Protein AF-A0A815W149-F1 (afdb_monomer_lite)

Structure (mmCIF, N/CA/C/O backbone):
data_AF-A0A815W149-F1
#
_entry.id   AF-A0A815W149-F1
#
loop_
_atom_site.group_PDB
_atom_site.id
_atom_site.type_symbol
_atom_site.label_atom_id
_atom_site.label_alt_id
_atom_site.label_comp_id
_atom_site.label_asym_id
_atom_site.label_entity_id
_atom_site.label_seq_id
_atom_site.pdbx_PDB_ins_code
_atom_site.Cartn_x
_atom_site.Cartn_y
_atom_site.Cartn_z
_atom_site.occupancy
_atom_site.B_iso_or_equiv
_atom_site.auth_seq_id
_atom_site.auth_comp_id
_atom_site.auth_asym_id
_atom_site.auth_atom_id
_atom_site.pdbx_PDB_model_num
ATOM 1 N N . MET A 1 1 ? 10.847 2.445 6.002 1.00 50.09 1 MET A N 1
ATOM 2 C CA . MET A 1 1 ? 10.073 1.270 5.561 1.00 50.09 1 MET A CA 1
ATOM 3 C C . MET A 1 1 ? 10.992 0.290 4.845 1.00 50.09 1 MET A C 1
ATOM 5 O O . MET A 1 1 ? 11.764 0.721 3.998 1.00 50.09 1 MET A O 1
ATOM 9 N N . TRP A 1 2 ? 10.964 -0.994 5.193 1.00 40.06 2 TRP A N 1
ATOM 10 C CA . TRP A 1 2 ? 11.708 -2.030 4.468 1.00 40.06 2 TRP A CA 1
ATOM 11 C C . TRP A 1 2 ? 10.770 -2.709 3.479 1.00 40.06 2 TRP A C 1
ATOM 13 O O . TRP A 1 2 ? 9.702 -3.168 3.865 1.00 40.06 2 TRP A O 1
ATOM 23 N N . VAL A 1 3 ? 11.160 -2.758 2.210 1.00 50.06 3 VAL A N 1
ATOM 24 C CA . VAL A 1 3 ? 10.409 -3.451 1.167 1.00 50.06 3 VAL A CA 1
ATOM 25 C C . VAL A 1 3 ? 11.164 -4.736 0.857 1.00 50.06 3 VAL A C 1
ATOM 27 O O . VAL A 1 3 ? 12.259 -4.706 0.296 1.00 50.06 3 VAL A O 1
ATOM 30 N N . GLN A 1 4 ? 10.623 -5.873 1.294 1.00 43.72 4 GLN A N 1
ATOM 31 C CA . GLN A 1 4 ? 11.272 -7.162 1.076 1.00 43.72 4 GLN A CA 1
ATOM 32 C C . GLN A 1 4 ? 10.961 -7.682 -0.335 1.00 43.72 4 GLN A C 1
ATOM 34 O O . GLN A 1 4 ? 9.791 -7.850 -0.678 1.00 43.72 4 GLN A O 1
ATOM 39 N N . PRO A 1 5 ? 11.979 -7.990 -1.157 1.00 41.25 5 PRO A N 1
ATOM 40 C CA . PRO A 1 5 ? 11.776 -8.834 -2.321 1.00 41.25 5 PRO A CA 1
ATOM 41 C C . PRO A 1 5 ? 11.514 -10.264 -1.833 1.00 41.25 5 PRO A C 1
ATOM 43 O O . PRO A 1 5 ? 12.283 -10.781 -1.026 1.00 41.25 5 PRO A O 1
ATOM 46 N N . ASN A 1 6 ? 10.414 -10.861 -2.301 1.00 44.16 6 ASN A N 1
ATOM 47 C CA . ASN A 1 6 ? 9.916 -12.213 -2.008 1.00 44.16 6 ASN A CA 1
ATOM 48 C C . ASN A 1 6 ? 11.016 -13.245 -1.673 1.00 44.16 6 ASN A C 1
ATOM 50 O O . ASN A 1 6 ? 11.493 -13.920 -2.581 1.00 44.16 6 ASN A O 1
ATOM 54 N N . ASN A 1 7 ? 11.414 -13.387 -0.399 1.00 39.62 7 ASN A N 1
ATOM 55 C CA . ASN A 1 7 ? 12.185 -14.557 0.060 1.00 39.62 7 ASN A CA 1
ATOM 56 C C . ASN A 1 7 ? 12.221 -14.809 1.582 1.00 39.62 7 ASN A C 1
ATOM 58 O O . ASN A 1 7 ? 13.067 -15.546 2.079 1.00 39.62 7 ASN A O 1
ATOM 62 N N . THR A 1 8 ? 11.252 -14.289 2.329 1.00 46.31 8 THR A N 1
ATOM 63 C CA . THR A 1 8 ? 10.873 -14.815 3.652 1.00 46.31 8 THR A CA 1
ATOM 64 C C . THR A 1 8 ? 9.355 -14.923 3.688 1.00 46.31 8 THR A C 1
ATOM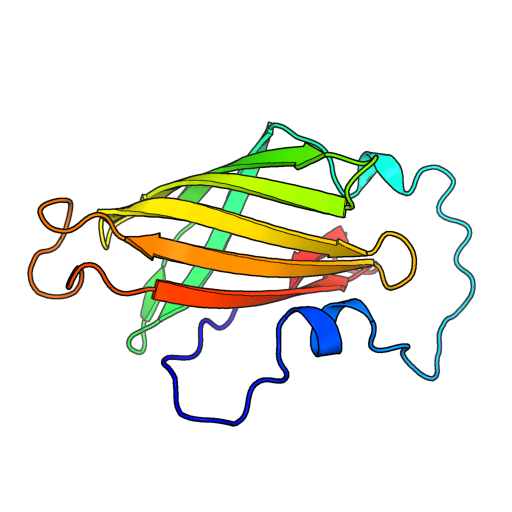 66 O O . THR A 1 8 ? 8.696 -14.116 3.036 1.00 46.31 8 THR A O 1
ATOM 69 N N . SER A 1 9 ? 8.808 -15.923 4.392 1.00 53.00 9 SER A N 1
ATOM 70 C CA . SER A 1 9 ? 7.365 -16.196 4.520 1.00 53.00 9 SER A CA 1
ATOM 71 C C . SER A 1 9 ? 6.641 -15.037 5.216 1.00 53.00 9 SER A C 1
ATOM 73 O O . SER A 1 9 ? 6.255 -15.141 6.378 1.00 53.00 9 SER A O 1
ATOM 75 N N . GLN A 1 10 ? 6.494 -13.909 4.520 1.00 58.75 10 GLN A N 1
ATOM 76 C CA . GLN A 1 10 ? 5.623 -12.823 4.931 1.00 58.75 10 GLN A CA 1
ATOM 77 C C . GLN A 1 10 ? 4.219 -13.418 5.089 1.00 58.75 10 GLN A C 1
ATOM 79 O O . GLN A 1 10 ? 3.767 -14.148 4.196 1.00 58.75 10 GLN A O 1
ATOM 84 N N . PRO A 1 11 ? 3.538 -13.170 6.219 1.00 66.94 11 PRO A N 1
ATOM 85 C CA . PRO A 1 11 ? 2.159 -13.597 6.372 1.00 66.94 11 PRO A CA 1
ATOM 86 C C . PRO A 1 11 ? 1.330 -13.010 5.228 1.00 66.94 11 PRO A C 1
ATOM 88 O O . PRO A 1 11 ? 1.638 -11.939 4.703 1.00 66.94 11 PRO A O 1
ATOM 91 N N . SER A 1 12 ? 0.269 -13.706 4.817 1.00 84.69 12 SER A N 1
ATOM 92 C CA . SER A 1 12 ? -0.640 -13.147 3.814 1.00 84.69 12 SER A CA 1
ATOM 93 C C . SER A 1 12 ? -1.166 -11.783 4.281 1.00 84.69 12 SER A C 1
ATOM 95 O O . SER A 1 12 ? -1.304 -11.560 5.485 1.00 84.69 12 SER A O 1
ATOM 97 N N . ASN A 1 13 ? -1.517 -10.888 3.353 1.00 85.69 13 ASN A N 1
ATOM 98 C CA . ASN A 1 13 ? -2.070 -9.575 3.712 1.00 85.69 13 ASN A CA 1
ATOM 99 C C . ASN A 1 13 ? -3.256 -9.694 4.681 1.00 85.69 13 ASN A C 1
ATOM 101 O O . ASN A 1 13 ? -3.354 -8.915 5.623 1.00 85.69 13 ASN A O 1
ATOM 105 N N . ILE A 1 14 ? -4.118 -10.701 4.486 1.00 86.31 14 ILE A N 1
ATOM 106 C CA . ILE A 1 14 ? -5.272 -10.974 5.356 1.00 86.31 14 ILE A CA 1
ATOM 107 C C . ILE A 1 14 ? -4.813 -11.376 6.757 1.00 86.31 14 ILE A C 1
ATOM 109 O O . ILE A 1 14 ? -5.367 -10.902 7.745 1.00 86.31 14 ILE A O 1
ATOM 113 N N . THR A 1 15 ? -3.804 -12.239 6.857 1.00 88.12 15 THR A N 1
ATOM 114 C CA . THR A 1 15 ? -3.245 -12.654 8.146 1.00 88.12 15 THR A CA 1
ATOM 115 C C . THR A 1 15 ? -2.618 -11.464 8.870 1.00 88.12 15 THR A C 1
ATOM 117 O O . THR A 1 15 ? -2.922 -11.244 10.036 1.00 88.12 15 THR A O 1
ATOM 120 N N . PHE A 1 16 ? -1.817 -10.653 8.173 1.00 89.62 16 PHE A N 1
ATOM 121 C CA . PHE A 1 16 ? -1.126 -9.503 8.755 1.00 89.62 16 PHE A CA 1
ATOM 122 C C . PHE A 1 16 ? -2.088 -8.462 9.338 1.00 89.62 16 PHE A C 1
ATOM 124 O O . PHE A 1 16 ? -1.898 -8.017 10.468 1.00 89.62 16 PHE A O 1
ATOM 131 N N . VAL A 1 17 ? -3.135 -8.070 8.598 1.00 90.12 17 VAL A N 1
ATOM 132 C CA . VAL A 1 17 ? -4.067 -7.029 9.074 1.00 90.12 17 VAL A CA 1
ATOM 133 C C . VAL A 1 17 ? -4.980 -7.504 10.203 1.00 90.12 17 VAL A C 1
ATOM 135 O O . VAL A 1 17 ? -5.544 -6.671 10.907 1.00 90.12 17 VAL A O 1
ATOM 138 N N . ASN A 1 18 ? -5.131 -8.814 10.398 1.00 88.38 18 ASN A N 1
ATOM 139 C CA . ASN A 1 18 ? -5.944 -9.384 11.475 1.00 88.38 18 ASN A CA 1
ATOM 140 C C . ASN A 1 18 ? -5.114 -9.852 12.677 1.00 88.38 18 ASN A C 1
ATOM 142 O O . ASN A 1 18 ? -5.681 -10.336 13.654 1.00 88.38 18 ASN A O 1
ATOM 146 N N . GLU A 1 19 ? -3.790 -9.710 12.625 1.00 86.69 19 GLU A N 1
ATOM 147 C CA . GLU A 1 19 ? -2.913 -10.056 13.737 1.00 86.69 19 GLU A CA 1
ATOM 148 C C . GLU A 1 19 ? -3.137 -9.083 14.904 1.00 86.69 19 GLU A C 1
ATOM 150 O O . GLU A 1 19 ? -2.951 -7.869 14.781 1.00 86.69 19 GLU A O 1
ATOM 155 N N . ILE A 1 20 ? -3.576 -9.633 16.035 1.00 79.19 20 ILE A N 1
ATOM 156 C CA . ILE A 1 20 ? -3.803 -8.893 17.274 1.00 79.19 20 ILE A CA 1
ATOM 157 C C . ILE A 1 20 ? -2.512 -8.947 18.085 1.00 79.19 20 ILE A C 1
ATOM 159 O O . ILE A 1 20 ? -2.085 -10.023 18.498 1.00 79.19 20 ILE A O 1
ATOM 163 N N . ASP A 1 21 ? -1.913 -7.789 18.350 1.00 68.19 21 ASP A N 1
ATOM 164 C CA . ASP A 1 21 ? -0.783 -7.712 19.269 1.00 68.19 21 ASP A CA 1
ATOM 165 C C . ASP A 1 21 ? -1.266 -7.982 20.703 1.00 68.19 21 ASP A C 1
ATOM 167 O O . ASP A 1 21 ? -2.203 -7.343 21.186 1.00 68.19 21 ASP A O 1
ATOM 171 N N . SER A 1 22 ? -0.595 -8.887 21.425 1.00 58.00 22 SER A N 1
ATOM 172 C CA . SER A 1 22 ? -0.915 -9.268 22.817 1.00 58.00 22 SER A CA 1
ATOM 173 C C . SER A 1 22 ? -0.831 -8.112 23.832 1.00 58.00 22 SER A C 1
ATOM 175 O O . SER A 1 22 ? -1.113 -8.298 25.013 1.00 58.00 22 SER A O 1
ATOM 177 N N . ILE A 1 23 ? -0.436 -6.917 23.384 1.00 52.38 23 ILE A N 1
ATOM 178 C CA . ILE A 1 23 ? -0.308 -5.684 24.164 1.00 52.38 23 ILE A CA 1
ATOM 179 C C . ILE A 1 23 ? -1.140 -4.592 23.475 1.00 52.38 23 ILE A C 1
ATOM 181 O O . ILE A 1 23 ? -0.645 -3.523 23.121 1.00 52.38 23 ILE A O 1
ATOM 185 N N . SER A 1 24 ? -2.428 -4.839 23.229 1.00 49.41 24 SER A N 1
ATOM 186 C CA . SER A 1 24 ? -3.330 -3.764 22.815 1.00 49.41 24 SER A CA 1
ATOM 187 C C . SER A 1 24 ? -3.656 -2.900 24.037 1.00 49.41 24 SER A C 1
ATOM 189 O O . SER A 1 24 ? -4.706 -3.048 24.668 1.00 49.41 24 SER A O 1
ATOM 191 N N . ASN A 1 25 ? -2.754 -1.988 24.402 1.00 46.62 25 ASN A N 1
ATOM 192 C CA . ASN A 1 25 ? -3.141 -0.869 25.250 1.00 46.62 25 ASN A CA 1
ATOM 193 C C . ASN A 1 25 ? -4.249 -0.126 24.501 1.00 46.62 25 ASN A C 1
ATOM 195 O O . ASN A 1 25 ? -3.996 0.471 23.451 1.00 46.62 25 ASN A O 1
ATOM 199 N N . LYS A 1 26 ? -5.479 -0.223 25.026 1.00 48.16 26 LYS A N 1
ATOM 200 C CA . LYS A 1 26 ? -6.674 0.526 24.613 1.00 48.16 26 LYS A CA 1
ATOM 201 C C . LYS A 1 26 ? -6.373 2.024 24.707 1.00 48.16 26 LYS A C 1
ATOM 203 O O . LYS A 1 26 ? -6.737 2.705 25.656 1.00 48.16 26 LYS A O 1
ATOM 208 N N . THR A 1 27 ? -5.657 2.542 23.725 1.00 49.38 27 THR A N 1
ATOM 209 C CA . THR A 1 27 ? -5.578 3.970 23.472 1.00 49.38 27 THR A CA 1
ATOM 210 C C . THR A 1 27 ? -6.853 4.303 22.722 1.00 49.38 27 THR A C 1
ATOM 212 O O . THR A 1 27 ? -6.984 3.953 21.547 1.00 49.38 27 THR A O 1
ATOM 215 N N . ASN A 1 28 ? -7.815 4.899 23.430 1.00 53.34 28 ASN A N 1
ATOM 216 C CA . ASN A 1 28 ? -8.955 5.580 22.825 1.00 53.34 28 ASN A CA 1
ATOM 217 C C . ASN A 1 28 ? -8.385 6.689 21.937 1.00 53.34 28 ASN A C 1
ATOM 219 O O . ASN A 1 28 ? -8.017 7.757 22.412 1.00 53.34 28 ASN A O 1
ATOM 223 N N . VAL A 1 29 ? -8.190 6.375 20.660 1.00 55.62 29 VAL A N 1
ATOM 224 C CA . VAL A 1 29 ? -7.946 7.383 19.637 1.00 55.62 29 VAL A CA 1
ATOM 225 C C . VAL A 1 29 ? -9.329 7.716 19.115 1.00 55.62 29 VAL A C 1
ATOM 227 O O . VAL A 1 29 ? -9.935 6.897 18.426 1.00 55.62 29 VAL A O 1
ATOM 230 N N . ASP A 1 30 ? -9.828 8.892 19.485 1.00 55.12 30 ASP A N 1
ATOM 231 C CA . ASP A 1 30 ? -11.210 9.334 19.257 1.00 55.12 30 ASP A CA 1
ATOM 232 C C . ASP A 1 30 ? -11.578 9.542 17.773 1.00 55.12 30 ASP A C 1
ATOM 234 O O . ASP A 1 30 ? -12.663 10.026 17.464 1.00 55.12 30 ASP A O 1
ATOM 238 N N . ASN A 1 31 ? -10.722 9.145 16.825 1.00 67.12 31 ASN A N 1
ATOM 239 C CA . ASN A 1 31 ? -11.079 9.107 15.410 1.00 67.12 31 ASN A CA 1
ATOM 240 C C . ASN A 1 31 ? -10.183 8.137 14.616 1.00 67.12 31 ASN A C 1
ATOM 242 O O . ASN A 1 31 ? -9.209 8.549 13.995 1.00 67.12 31 ASN A O 1
ATOM 246 N N . LEU A 1 32 ? -10.488 6.835 14.633 1.00 71.19 32 LEU A N 1
ATOM 247 C CA . LEU A 1 32 ? -9.759 5.840 13.825 1.00 71.19 32 LEU A CA 1
ATOM 248 C C . LEU A 1 32 ? -9.885 6.087 12.311 1.00 71.19 32 LEU A C 1
ATOM 250 O O . LEU A 1 32 ? -9.029 5.631 11.554 1.00 71.19 32 LEU A O 1
ATOM 254 N N . ASP A 1 33 ? -10.905 6.824 11.866 1.00 72.12 33 ASP A N 1
ATOM 255 C CA . ASP A 1 33 ? -11.069 7.171 10.454 1.00 72.12 33 ASP A CA 1
ATOM 256 C C . ASP A 1 33 ? -10.052 8.222 9.990 1.00 72.12 33 ASP A C 1
ATOM 258 O O . ASP A 1 33 ? -9.671 8.220 8.821 1.00 72.12 33 ASP A O 1
ATOM 262 N N . SER A 1 34 ? -9.534 9.068 10.892 1.00 81.81 34 SER A N 1
ATOM 263 C CA . SER A 1 34 ? -8.508 10.060 10.534 1.00 81.81 34 SER A CA 1
ATOM 264 C C . SER A 1 34 ? -7.165 9.418 10.173 1.00 81.81 34 SER A C 1
ATOM 266 O O . SER A 1 34 ? -6.431 9.943 9.331 1.00 81.81 34 SER A O 1
ATOM 268 N N . LEU A 1 35 ? -6.875 8.250 10.758 1.00 89.56 35 LEU A N 1
ATOM 269 C CA . LEU A 1 35 ? -5.655 7.483 10.518 1.00 89.56 35 LEU A CA 1
ATOM 270 C C . LEU A 1 35 ? -5.574 6.957 9.076 1.00 89.56 35 LEU A C 1
ATOM 272 O O . LEU A 1 35 ? -4.494 6.888 8.493 1.00 89.56 35 LEU A O 1
ATOM 276 N N . PHE A 1 36 ? -6.719 6.595 8.502 1.00 92.94 36 PHE A N 1
ATOM 277 C CA . PHE A 1 36 ? -6.831 6.034 7.158 1.00 92.94 36 PHE A CA 1
ATOM 278 C C . PHE A 1 36 ? -7.524 7.029 6.231 1.00 92.94 36 PHE A C 1
ATOM 280 O O . PHE A 1 36 ? -8.577 6.755 5.659 1.00 92.94 36 PHE A O 1
ATOM 287 N N . SER A 1 37 ? -6.932 8.216 6.116 1.00 93.19 37 SER A N 1
ATOM 288 C CA . SER A 1 37 ? -7.461 9.303 5.301 1.00 93.19 37 SER A CA 1
ATOM 289 C C . SER A 1 37 ? -6.982 9.219 3.852 1.00 93.19 37 SER A C 1
ATOM 291 O O . SER A 1 37 ? -5.813 8.964 3.546 1.00 93.19 37 SER A O 1
ATOM 293 N N . SER A 1 38 ? -7.923 9.431 2.932 1.00 96.38 38 SER A N 1
ATOM 294 C CA . SER A 1 38 ? -7.614 9.501 1.504 1.00 96.38 38 SER A CA 1
ATOM 295 C C . SER A 1 38 ? -6.865 10.791 1.183 1.00 96.38 38 SER A C 1
ATOM 297 O O . SER A 1 38 ? -7.178 11.843 1.739 1.00 96.38 38 SER A O 1
ATOM 299 N N . GLY A 1 39 ? -5.915 10.731 0.255 1.00 96.56 39 GLY A N 1
ATOM 300 C CA . GLY A 1 39 ? -5.141 11.892 -0.168 1.00 96.56 39 GLY A CA 1
ATOM 301 C C . GLY A 1 39 ? -3.727 11.533 -0.598 1.00 96.56 39 GLY A C 1
ATOM 302 O O . GLY A 1 39 ? -3.445 10.390 -0.964 1.00 96.56 39 GLY A O 1
ATOM 303 N N . GLN A 1 40 ? -2.843 12.527 -0.552 1.00 96.62 40 GLN A N 1
ATOM 304 C CA . GLN A 1 40 ? -1.425 12.335 -0.824 1.00 96.62 40 GLN A CA 1
ATOM 305 C C . GLN A 1 40 ? -0.699 11.819 0.416 1.00 96.62 40 GLN A C 1
ATOM 307 O O . GLN A 1 40 ? -0.827 12.363 1.510 1.00 96.62 40 GLN A O 1
ATOM 312 N N . TRP A 1 41 ? 0.104 10.789 0.204 1.00 94.38 41 TRP A N 1
ATOM 313 C CA . TRP A 1 41 ? 0.959 10.156 1.190 1.00 94.38 41 TRP A CA 1
ATOM 314 C C . TRP A 1 41 ? 2.408 10.254 0.735 1.00 94.38 41 TRP A C 1
ATOM 316 O O . TRP A 1 41 ? 2.705 10.250 -0.460 1.00 94.38 41 TRP A O 1
ATOM 326 N N . MET A 1 42 ? 3.320 10.327 1.699 1.00 94.19 42 MET A N 1
ATOM 327 C CA . MET A 1 42 ? 4.755 10.353 1.448 1.00 94.19 42 MET A CA 1
ATOM 328 C C . MET A 1 42 ? 5.383 9.072 1.987 1.00 94.19 42 MET A C 1
ATOM 330 O O . MET A 1 42 ? 5.166 8.712 3.142 1.00 94.19 42 MET A O 1
ATOM 334 N N . SER A 1 43 ? 6.170 8.379 1.165 1.00 90.19 43 SER A N 1
ATOM 335 C CA . SER A 1 43 ? 6.867 7.156 1.578 1.00 90.19 43 SER A CA 1
ATOM 336 C C . SER A 1 43 ? 8.369 7.264 1.393 1.00 90.19 43 SER A C 1
ATOM 338 O O . SER A 1 43 ? 8.868 7.923 0.480 1.00 90.19 43 SER A O 1
ATOM 340 N N . ARG A 1 44 ? 9.091 6.553 2.262 1.00 89.75 44 ARG A N 1
ATOM 341 C CA . ARG A 1 44 ? 10.514 6.262 2.118 1.00 89.75 44 ARG A CA 1
ATOM 342 C C . ARG A 1 44 ? 10.734 4.778 2.362 1.00 89.75 44 ARG A C 1
ATOM 344 O O . ARG A 1 44 ? 10.429 4.282 3.453 1.00 89.75 44 ARG A O 1
ATOM 351 N N . TYR A 1 45 ? 11.284 4.081 1.378 1.00 84.31 45 TYR A N 1
ATOM 352 C CA . TYR A 1 45 ? 11.431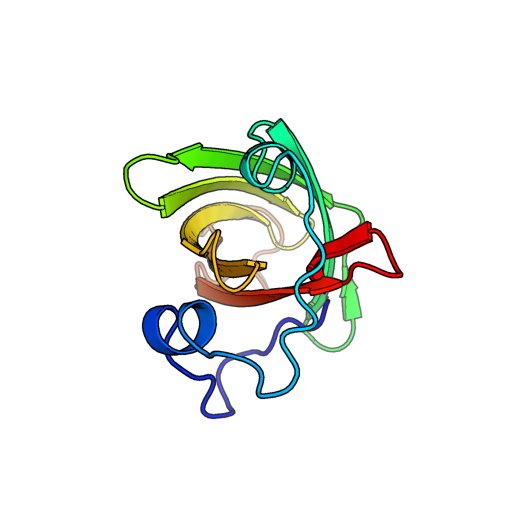 2.632 1.422 1.00 84.31 45 TYR A CA 1
ATOM 353 C C . TYR A 1 45 ? 12.844 2.172 1.066 1.00 84.31 45 TYR A C 1
ATOM 355 O O . TYR A 1 45 ? 13.564 2.857 0.352 1.00 84.31 45 TYR A O 1
ATOM 363 N N . PHE A 1 46 ? 13.260 1.024 1.594 1.00 80.00 46 PHE A N 1
ATOM 364 C CA . PHE A 1 46 ? 14.536 0.399 1.265 1.00 80.00 46 PHE A CA 1
ATOM 365 C C . PHE A 1 46 ? 14.300 -0.808 0.360 1.00 80.00 46 PHE A C 1
ATOM 367 O O . PHE A 1 46 ? 13.645 -1.762 0.780 1.00 80.00 46 PHE A O 1
ATOM 374 N N . GLN A 1 47 ? 14.825 -0.762 -0.863 1.00 74.56 47 GLN A N 1
ATOM 375 C CA . GLN A 1 47 ? 14.716 -1.810 -1.880 1.00 74.56 47 GLN A CA 1
ATOM 376 C C . GLN A 1 47 ? 16.044 -1.899 -2.639 1.00 74.56 47 GLN A C 1
ATOM 378 O O . GLN A 1 47 ? 16.774 -0.921 -2.738 1.00 74.56 47 GLN A O 1
ATOM 383 N N . TYR A 1 48 ? 16.413 -3.089 -3.120 1.00 77.69 48 TYR A N 1
ATOM 384 C CA . TYR A 1 48 ? 17.663 -3.307 -3.871 1.00 77.69 48 TYR A CA 1
ATOM 385 C C . TYR A 1 48 ? 18.925 -2.740 -3.197 1.00 77.69 48 TYR A C 1
ATOM 387 O O . TYR A 1 48 ? 19.825 -2.231 -3.858 1.00 77.69 48 TYR A O 1
ATOM 395 N N . LYS A 1 49 ? 19.005 -2.870 -1.866 1.00 81.75 49 LYS A N 1
ATOM 396 C CA . LYS A 1 49 ? 20.114 -2.361 -1.037 1.00 81.75 49 LYS A CA 1
ATOM 397 C C . LYS A 1 49 ? 20.264 -0.831 -1.046 1.00 81.75 49 LYS A C 1
ATOM 399 O O . LYS A 1 49 ? 21.315 -0.325 -0.660 1.00 81.75 49 LYS A O 1
ATOM 404 N N . GLN A 1 50 ? 19.221 -0.101 -1.430 1.00 84.00 50 GLN A N 1
ATOM 405 C CA . GLN A 1 50 ? 19.212 1.353 -1.492 1.00 84.00 50 GLN A CA 1
ATOM 406 C C . GLN A 1 50 ? 17.958 1.933 -0.828 1.00 84.00 50 GLN A C 1
ATOM 408 O O . GLN A 1 50 ? 16.881 1.342 -0.854 1.00 84.00 50 GLN A O 1
ATOM 413 N N . TRP A 1 51 ? 18.098 3.115 -0.219 1.00 85.50 51 TRP A N 1
ATOM 414 C CA . TRP A 1 51 ? 16.958 3.921 0.217 1.00 85.50 51 TRP A CA 1
ATOM 415 C C . TRP A 1 51 ? 16.385 4.714 -0.959 1.00 85.50 51 TRP A C 1
ATOM 417 O O . TRP A 1 51 ? 17.110 5.435 -1.641 1.00 85.50 51 TRP A O 1
ATOM 427 N N . HIS A 1 52 ? 15.075 4.623 -1.130 1.00 82.62 52 HIS A N 1
ATOM 428 C CA . HIS A 1 52 ? 14.270 5.354 -2.096 1.00 82.62 52 HIS A CA 1
ATOM 429 C C . HIS A 1 52 ? 13.351 6.340 -1.367 1.00 82.62 52 HIS A C 1
ATOM 431 O O . HIS A 1 52 ? 12.879 6.067 -0.256 1.00 82.62 52 HIS A O 1
ATOM 437 N N . GLY A 1 53 ? 13.079 7.474 -2.009 1.00 87.81 53 GLY A N 1
ATOM 438 C CA . GLY A 1 53 ? 12.202 8.527 -1.511 1.00 87.81 53 GLY A CA 1
ATOM 439 C C . GLY A 1 53 ? 12.894 9.683 -0.771 1.00 87.81 53 GLY A C 1
ATOM 440 O O . GLY A 1 53 ? 14.117 9.689 -0.617 1.00 87.81 53 GLY A O 1
ATOM 441 N N . PRO A 1 54 ? 12.102 10.662 -0.295 1.00 91.75 54 PRO A N 1
ATOM 442 C CA . PRO A 1 54 ? 10.639 10.619 -0.235 1.00 91.75 54 PRO A CA 1
ATOM 443 C C . PRO A 1 54 ? 9.953 10.653 -1.611 1.00 91.75 54 PRO A C 1
ATOM 445 O O . PRO A 1 54 ? 10.353 11.414 -2.486 1.00 91.75 54 PRO A O 1
ATOM 448 N N . HIS A 1 55 ? 8.913 9.836 -1.783 1.00 93.56 55 HIS A N 1
ATOM 449 C CA . HIS A 1 55 ? 8.036 9.853 -2.959 1.00 93.56 55 HIS A CA 1
ATOM 450 C C . HIS A 1 55 ? 6.591 10.101 -2.537 1.00 93.56 55 HIS A C 1
ATOM 452 O O . HIS A 1 55 ? 6.126 9.520 -1.550 1.00 93.56 55 HIS A O 1
ATOM 458 N N . LEU A 1 56 ? 5.898 10.952 -3.294 1.00 95.44 56 LEU A N 1
ATOM 459 C CA . LEU A 1 56 ? 4.471 11.201 -3.136 1.00 95.44 56 LEU A CA 1
ATOM 460 C C . LEU A 1 56 ? 3.668 10.190 -3.953 1.00 95.44 56 LEU A C 1
ATOM 462 O O . LEU A 1 56 ? 4.011 9.871 -5.088 1.00 95.44 56 LEU A O 1
ATOM 466 N N . PHE A 1 57 ? 2.579 9.709 -3.377 1.00 95.62 57 PHE A N 1
ATOM 467 C CA . PHE A 1 57 ? 1.616 8.833 -4.034 1.00 95.62 57 PHE A CA 1
ATOM 468 C C . PHE A 1 57 ? 0.241 9.060 -3.415 1.00 95.62 57 PHE A C 1
ATOM 470 O O . PHE A 1 57 ? 0.127 9.630 -2.331 1.00 95.62 57 PHE A O 1
ATOM 477 N N . SER A 1 58 ? -0.811 8.648 -4.108 1.00 97.88 58 SER A N 1
ATOM 478 C CA . SER A 1 58 ? -2.178 8.811 -3.618 1.00 97.88 58 SER A CA 1
ATOM 479 C C . SER A 1 58 ? -2.692 7.505 -3.037 1.00 97.88 58 SER A C 1
ATOM 481 O O . SER A 1 58 ? -2.497 6.448 -3.638 1.00 97.88 58 SER A O 1
ATOM 483 N N . LEU A 1 59 ? -3.381 7.585 -1.900 1.00 97.88 59 LEU A N 1
ATOM 484 C CA . LEU A 1 59 ? -4.178 6.496 -1.341 1.00 97.88 59 LEU A CA 1
ATOM 485 C C . LEU A 1 59 ? -5.636 6.934 -1.221 1.00 97.88 59 LEU A C 1
ATOM 487 O O . LEU A 1 59 ? -5.932 8.068 -0.846 1.00 97.88 59 LEU A O 1
ATOM 491 N N . PHE A 1 60 ? -6.541 6.009 -1.506 1.00 98.06 60 PHE A N 1
ATOM 492 C CA . PHE A 1 60 ? -7.984 6.174 -1.427 1.00 98.06 60 PHE A CA 1
ATOM 493 C C . PHE A 1 60 ? -8.554 5.040 -0.583 1.00 98.06 60 PHE A C 1
ATOM 495 O O . PHE A 1 60 ? -8.474 3.870 -0.960 1.00 98.06 60 PHE A O 1
ATOM 502 N N . PHE A 1 61 ? -9.110 5.391 0.571 1.00 96.44 61 PHE A N 1
ATOM 503 C CA . PHE A 1 61 ? -9.622 4.455 1.562 1.00 96.44 61 PHE A CA 1
ATOM 504 C C . PHE A 1 61 ? -11.139 4.312 1.450 1.00 96.44 61 PHE A C 1
ATOM 506 O O . PHE A 1 61 ? -11.891 5.286 1.465 1.00 96.44 61 PHE A O 1
ATOM 513 N N . ASN A 1 62 ? -11.598 3.067 1.374 1.00 96.12 62 ASN A N 1
ATOM 514 C CA . ASN A 1 62 ? -13.002 2.705 1.466 1.00 96.12 62 ASN A CA 1
ATOM 515 C C . ASN A 1 62 ? -13.275 2.084 2.841 1.00 96.12 62 ASN A C 1
ATOM 517 O O . ASN A 1 62 ? -13.097 0.879 3.030 1.00 96.12 62 ASN A O 1
ATOM 521 N N . HIS A 1 63 ? -13.770 2.901 3.776 1.00 92.00 63 HIS A N 1
ATOM 522 C CA . HIS A 1 63 ? -14.051 2.491 5.160 1.00 92.00 63 HIS A CA 1
ATOM 523 C C . HIS A 1 63 ? -15.104 1.385 5.272 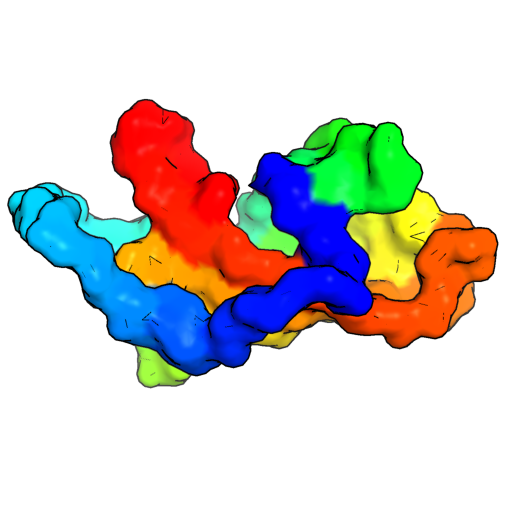1.00 92.00 63 HIS A C 1
ATOM 525 O O . HIS A 1 63 ? -15.015 0.553 6.170 1.00 92.00 63 HIS A O 1
ATOM 531 N N . LYS A 1 64 ? -16.059 1.302 4.334 1.00 91.75 64 LYS A N 1
ATOM 532 C CA . LYS A 1 64 ? -17.091 0.251 4.349 1.00 91.75 64 LYS A CA 1
ATOM 533 C C . LYS A 1 64 ? -16.522 -1.126 4.019 1.00 91.75 64 LYS A C 1
ATOM 535 O O . LYS A 1 64 ? -16.987 -2.123 4.555 1.00 91.75 64 LYS A O 1
ATOM 540 N N . GLN A 1 65 ? -15.557 -1.179 3.105 1.00 94.56 65 GLN A N 1
ATOM 541 C CA . GLN A 1 65 ? -14.956 -2.431 2.635 1.00 94.56 65 GLN A CA 1
ATOM 542 C C . GLN A 1 65 ? -13.599 -2.725 3.280 1.00 94.56 65 GLN A C 1
ATOM 544 O O . GLN A 1 65 ? -13.039 -3.787 3.023 1.00 94.56 65 GLN A O 1
ATOM 549 N N . GLN A 1 66 ? -13.057 -1.781 4.057 1.00 94.88 66 GLN A N 1
ATOM 550 C CA . GLN A 1 66 ? -11.684 -1.802 4.566 1.00 94.88 66 GLN A CA 1
ATOM 551 C C . GLN A 1 66 ? -10.650 -2.103 3.468 1.00 94.88 66 GLN A C 1
ATOM 553 O O . GLN A 1 66 ? -9.682 -2.846 3.647 1.00 94.88 66 GLN A O 1
ATOM 558 N N . LYS A 1 67 ? -10.883 -1.500 2.297 1.00 97.56 67 LYS A N 1
ATOM 559 C CA . LYS A 1 67 ? -10.011 -1.574 1.125 1.00 97.56 67 LYS A CA 1
ATOM 560 C C . LYS A 1 67 ? -9.330 -0.245 0.882 1.00 97.56 67 LYS A C 1
ATOM 562 O O . LYS A 1 67 ? -9.916 0.809 1.118 1.00 97.56 67 LYS A O 1
ATOM 567 N N . VAL A 1 68 ? -8.122 -0.312 0.352 1.00 97.56 68 VAL A N 1
ATOM 568 C CA . VAL A 1 68 ? -7.362 0.857 -0.068 1.00 97.56 68 VAL A CA 1
ATOM 569 C C . VAL A 1 68 ? -6.869 0.645 -1.489 1.00 97.56 68 VAL A C 1
ATOM 571 O O . VAL A 1 68 ? -6.369 -0.424 -1.833 1.00 97.56 68 VAL A O 1
ATOM 574 N N . THR A 1 69 ? -7.027 1.667 -2.314 1.00 98.62 69 THR A N 1
ATOM 575 C CA . THR A 1 69 ? -6.464 1.722 -3.663 1.00 98.62 69 THR A CA 1
ATOM 576 C C . THR A 1 69 ? -5.556 2.928 -3.777 1.00 98.62 69 THR A C 1
ATOM 578 O O . THR A 1 69 ? -5.670 3.872 -2.999 1.00 98.62 69 THR A O 1
ATOM 581 N N . GLY A 1 70 ? -4.670 2.945 -4.758 1.00 98.00 70 GLY A N 1
ATOM 582 C CA . GLY A 1 70 ? -3.788 4.082 -4.947 1.00 98.00 70 GLY A CA 1
ATOM 583 C C . GLY A 1 70 ? -2.960 3.997 -6.209 1.00 98.00 70 GLY A C 1
ATOM 584 O O . GLY A 1 70 ? -3.023 3.024 -6.958 1.00 98.00 70 GLY A O 1
ATOM 585 N N . SER A 1 71 ? -2.165 5.030 -6.426 1.00 98.00 71 SER A N 1
ATOM 586 C CA . SER A 1 71 ? -1.206 5.088 -7.521 1.00 98.00 71 SER A CA 1
ATOM 587 C C . SER A 1 71 ? -0.146 6.142 -7.242 1.00 98.00 71 SER A C 1
ATOM 589 O O . SER A 1 71 ? -0.324 7.032 -6.404 1.00 98.00 71 SER A O 1
ATOM 591 N N . GLY A 1 72 ? 0.971 6.035 -7.943 1.00 96.38 72 GLY A N 1
ATOM 592 C CA . GLY A 1 72 ? 2.043 7.011 -7.881 1.00 96.38 72 GLY A CA 1
ATOM 593 C C . GLY A 1 72 ? 3.164 6.664 -8.842 1.00 96.38 72 GLY A C 1
ATOM 594 O O . GLY A 1 72 ? 3.059 5.740 -9.649 1.00 96.38 72 GLY A O 1
ATOM 595 N N . GLU A 1 73 ? 4.248 7.411 -8.716 1.00 95.12 73 GLU A N 1
ATOM 596 C CA . GLU A 1 73 ? 5.469 7.212 -9.477 1.00 95.12 73 GLU A CA 1
ATOM 597 C C . GLU A 1 73 ? 6.663 7.372 -8.537 1.00 95.12 73 GLU A C 1
ATOM 599 O O . GLU A 1 73 ? 6.664 8.193 -7.616 1.00 95.12 73 GLU A O 1
ATOM 604 N N . ASP A 1 74 ? 7.682 6.554 -8.749 1.00 92.44 74 ASP A N 1
ATOM 605 C CA . ASP A 1 74 ? 8.986 6.724 -8.130 1.00 92.44 74 ASP A CA 1
ATOM 606 C C . ASP A 1 74 ? 10.100 6.482 -9.152 1.00 92.44 74 ASP A C 1
ATOM 608 O O . ASP A 1 74 ? 9.862 6.308 -10.344 1.00 92.44 74 ASP A O 1
ATOM 612 N N . ASN A 1 75 ? 11.346 6.467 -8.687 1.00 90.25 75 ASN A N 1
ATOM 613 C CA . ASN A 1 75 ? 12.504 6.256 -9.550 1.00 90.25 75 ASN A CA 1
ATOM 614 C C . ASN A 1 75 ? 12.587 4.851 -10.183 1.00 90.25 75 ASN A C 1
ATOM 616 O O . ASN A 1 75 ? 13.419 4.647 -11.069 1.00 90.25 75 ASN A O 1
ATOM 620 N N . ILE A 1 76 ? 11.766 3.889 -9.749 1.00 91.00 76 ILE A N 1
ATOM 621 C CA . ILE A 1 76 ? 11.613 2.596 -10.422 1.00 91.00 76 ILE A CA 1
ATOM 622 C C . ILE A 1 76 ? 10.599 2.750 -11.559 1.00 91.00 76 ILE A C 1
ATOM 624 O O . ILE A 1 76 ? 10.904 2.353 -12.681 1.00 91.00 76 ILE A O 1
ATOM 628 N N . GLY A 1 77 ? 9.446 3.372 -11.314 1.00 94.31 77 GLY A N 1
ATOM 629 C CA . GLY A 1 77 ? 8.474 3.727 -12.350 1.00 94.31 77 GLY A CA 1
ATOM 630 C C . GLY A 1 77 ? 7.083 4.022 -11.800 1.00 94.31 77 GLY A C 1
ATOM 631 O O . GLY A 1 77 ? 6.877 4.111 -10.590 1.00 94.31 77 GLY A O 1
ATOM 632 N N . GLU A 1 78 ? 6.114 4.144 -12.703 1.00 97.25 78 GLU A N 1
ATOM 633 C CA . GLU A 1 78 ? 4.698 4.280 -12.354 1.00 97.25 78 GLU A CA 1
ATOM 634 C C . GLU A 1 78 ? 4.156 2.979 -11.753 1.00 97.25 78 GLU A C 1
ATOM 636 O O . GLU A 1 78 ? 4.513 1.873 -12.181 1.00 97.25 78 GLU A O 1
ATOM 641 N N . PHE A 1 79 ? 3.263 3.097 -10.773 1.00 96.62 79 PHE A N 1
ATOM 642 C CA . PHE A 1 79 ? 2.661 1.957 -10.094 1.00 96.62 79 PHE A CA 1
ATOM 643 C C . PHE A 1 79 ? 1.210 2.202 -9.676 1.00 96.62 79 PHE A C 1
ATOM 645 O O . PHE A 1 79 ? 0.792 3.327 -9.395 1.00 96.62 79 PHE A O 1
ATOM 652 N N . SER A 1 80 ? 0.464 1.105 -9.545 1.00 98.06 80 SER A N 1
ATOM 653 C CA . SER A 1 80 ? -0.826 1.057 -8.853 1.00 98.06 80 SER A CA 1
ATOM 654 C C . SER A 1 80 ? -0.690 0.372 -7.491 1.00 98.06 80 SER A C 1
ATOM 656 O O . SER A 1 80 ? 0.254 -0.384 -7.243 1.00 98.06 80 SER A O 1
ATOM 658 N N . ILE A 1 81 ? -1.635 0.646 -6.597 1.00 97.62 81 ILE A N 1
ATOM 659 C CA . ILE A 1 81 ? -1.743 0.045 -5.269 1.00 97.62 81 ILE A CA 1
ATOM 660 C C . ILE A 1 81 ? -3.134 -0.561 -5.112 1.00 97.62 81 ILE A C 1
ATOM 662 O O . ILE A 1 81 ? -4.133 0.127 -5.313 1.00 97.62 81 ILE A O 1
ATOM 666 N N . ASP A 1 82 ? -3.169 -1.808 -4.652 1.00 98.00 82 ASP A N 1
ATOM 667 C CA . ASP A 1 82 ? -4.364 -2.498 -4.170 1.00 98.00 82 ASP A CA 1
ATOM 668 C C . ASP A 1 82 ? -4.082 -3.090 -2.791 1.00 98.00 82 ASP A C 1
ATOM 670 O O . ASP A 1 82 ? -3.080 -3.780 -2.594 1.00 98.00 82 ASP A O 1
ATOM 674 N N . GLY A 1 83 ? -4.952 -2.854 -1.816 1.00 96.69 83 GLY A N 1
ATOM 675 C CA . GLY A 1 83 ? -4.697 -3.282 -0.449 1.00 96.69 83 GLY A CA 1
ATOM 676 C C . GLY A 1 83 ? -5.930 -3.397 0.431 1.00 96.69 83 GLY A C 1
ATOM 677 O O . GLY A 1 83 ? -7.060 -3.084 0.047 1.00 96.69 83 GLY A O 1
ATOM 678 N N . ILE A 1 84 ? -5.670 -3.849 1.650 1.00 96.75 84 ILE A N 1
ATOM 679 C CA . ILE A 1 84 ? -6.630 -3.950 2.745 1.00 96.75 84 ILE A CA 1
ATOM 680 C C . ILE A 1 84 ? -6.022 -3.341 4.004 1.00 96.75 84 ILE A C 1
ATOM 682 O O . ILE A 1 84 ? -4.801 -3.269 4.152 1.00 96.75 84 ILE A O 1
ATOM 686 N N . TYR A 1 85 ? -6.871 -2.907 4.921 1.00 95.62 85 TYR A N 1
ATOM 687 C CA . TYR A 1 85 ? -6.443 -2.368 6.205 1.00 95.62 85 TYR A CA 1
ATOM 688 C C . TYR A 1 85 ? -7.411 -2.781 7.305 1.00 95.62 85 TYR A C 1
ATOM 690 O O . TYR A 1 85 ? -8.467 -3.342 7.036 1.00 95.62 85 TYR A O 1
ATOM 698 N N . SER A 1 86 ? -7.049 -2.528 8.555 1.00 93.44 86 SER A N 1
ATOM 699 C CA . SER A 1 86 ? -7.906 -2.820 9.698 1.00 93.44 86 SER A CA 1
ATOM 700 C C . SER A 1 86 ? -7.882 -1.660 10.677 1.00 93.44 86 SER A C 1
ATOM 702 O O . SER A 1 86 ? -6.833 -1.286 11.204 1.00 93.44 86 SER A O 1
ATOM 704 N N . LEU A 1 87 ? -9.068 -1.111 10.946 1.00 89.56 87 LEU A N 1
ATOM 705 C CA . LEU A 1 87 ? -9.266 -0.098 11.987 1.00 89.56 87 LEU A CA 1
ATOM 706 C C . LEU A 1 87 ? -8.956 -0.661 13.383 1.00 89.56 87 LEU A C 1
ATOM 708 O O . LEU A 1 87 ? -8.474 0.065 14.249 1.00 89.56 87 LEU A O 1
ATOM 712 N N . ASN A 1 88 ? -9.188 -1.964 13.581 1.00 88.50 88 ASN A N 1
ATOM 713 C CA . ASN A 1 88 ? -9.041 -2.629 14.875 1.00 88.50 88 ASN A CA 1
ATOM 714 C C . ASN A 1 88 ? -7.571 -2.831 15.248 1.00 88.50 88 ASN A C 1
ATOM 716 O O . ASN A 1 88 ? -7.178 -2.577 16.383 1.00 88.50 88 ASN A O 1
ATOM 720 N N . THR A 1 89 ? -6.759 -3.284 14.293 1.00 90.50 89 THR A N 1
ATOM 721 C CA . THR A 1 89 ? -5.335 -3.579 14.519 1.00 90.50 89 THR A CA 1
ATOM 722 C C . THR A 1 89 ? -4.427 -2.423 14.112 1.00 90.50 89 THR A C 1
ATOM 724 O O . THR A 1 89 ? -3.240 -2.446 14.420 1.00 90.50 89 THR A O 1
ATOM 727 N N . ARG A 1 90 ? -4.971 -1.395 13.441 1.00 92.00 90 ARG A N 1
ATOM 728 C CA . ARG A 1 90 ? -4.229 -0.243 12.900 1.00 92.00 90 ARG A CA 1
ATOM 729 C C . ARG A 1 90 ? -3.101 -0.675 11.962 1.00 92.00 90 ARG A C 1
ATOM 731 O O . ARG A 1 90 ? -1.999 -0.130 11.986 1.00 92.00 90 ARG A O 1
ATOM 738 N N . ARG A 1 91 ? -3.387 -1.679 11.136 1.00 93.94 91 ARG A N 1
ATOM 739 C CA . ARG A 1 91 ? -2.458 -2.256 10.160 1.00 93.94 91 ARG A CA 1
ATOM 740 C C . ARG A 1 91 ? -2.973 -2.053 8.745 1.00 93.94 91 ARG A C 1
ATOM 742 O O . ARG A 1 91 ? -4.181 -2.061 8.511 1.00 93.94 91 ARG A O 1
ATOM 749 N N . ILE A 1 92 ? -2.050 -1.904 7.805 1.00 95.12 92 ILE A N 1
ATOM 750 C CA . ILE A 1 92 ? -2.318 -1.756 6.375 1.00 95.12 92 ILE A CA 1
ATOM 751 C C . ILE A 1 92 ? -1.408 -2.693 5.590 1.00 95.12 92 ILE A C 1
ATOM 753 O O . ILE A 1 92 ? -0.213 -2.793 5.863 1.00 95.12 92 ILE A O 1
ATOM 757 N N . ALA A 1 93 ? -1.985 -3.394 4.621 1.00 95.25 93 ALA A N 1
ATOM 758 C CA . ALA A 1 93 ? -1.272 -4.292 3.733 1.00 95.25 93 ALA A CA 1
ATOM 759 C C . ALA A 1 93 ? -1.590 -3.934 2.280 1.00 95.25 93 ALA A C 1
ATOM 761 O O . ALA A 1 93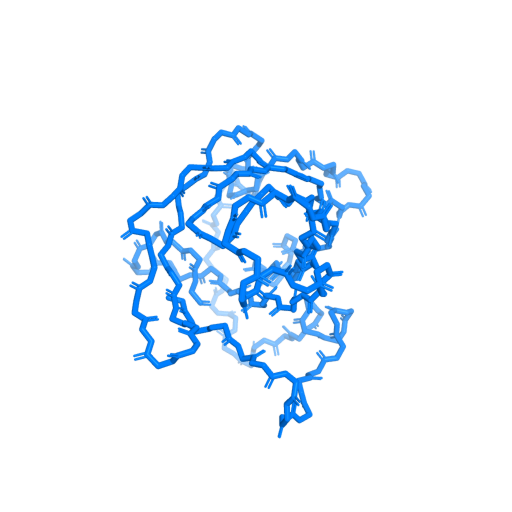 ? -2.747 -3.957 1.854 1.00 95.25 93 ALA A O 1
ATOM 762 N N . LEU A 1 94 ? -0.554 -3.598 1.523 1.00 94.88 94 LEU A N 1
ATOM 763 C CA . LEU A 1 94 ? -0.623 -3.090 0.164 1.00 94.88 94 LEU A CA 1
ATOM 764 C C . LEU A 1 94 ? 0.094 -4.040 -0.789 1.00 94.88 94 LEU A C 1
ATOM 766 O O . LEU A 1 94 ? 1.148 -4.591 -0.480 1.00 94.88 94 LEU A O 1
ATOM 770 N N . THR A 1 95 ? -0.458 -4.163 -1.984 1.00 95.12 95 THR A N 1
ATOM 771 C CA . THR A 1 95 ? 0.198 -4.730 -3.155 1.00 95.12 95 THR A CA 1
ATOM 772 C C . THR A 1 95 ? 0.477 -3.584 -4.106 1.00 95.12 95 THR A C 1
ATOM 774 O O . THR A 1 95 ? -0.439 -3.034 -4.714 1.00 95.12 95 THR A O 1
ATOM 777 N N . LYS A 1 96 ? 1.746 -3.207 -4.220 1.00 94.06 96 LYS A N 1
ATOM 778 C CA . LYS A 1 96 ? 2.221 -2.215 -5.178 1.00 94.06 96 LYS A CA 1
ATOM 779 C C . LYS A 1 96 ? 2.632 -2.933 -6.454 1.00 94.06 96 LYS A C 1
ATOM 781 O O . LYS A 1 96 ? 3.485 -3.814 -6.394 1.00 94.06 96 LYS A O 1
ATOM 786 N N . LYS A 1 97 ? 2.064 -2.569 -7.598 1.00 95.69 97 LYS A N 1
ATOM 787 C CA . LYS A 1 97 ? 2.382 -3.185 -8.890 1.00 95.69 97 LYS A CA 1
ATOM 788 C C . LYS A 1 97 ? 2.922 -2.142 -9.854 1.00 95.69 97 LYS A C 1
ATOM 790 O O . LYS A 1 97 ? 2.217 -1.195 -10.187 1.00 95.69 97 LYS A O 1
ATOM 795 N N . TYR A 1 98 ? 4.152 -2.341 -10.314 1.00 95.19 98 TYR A N 1
ATOM 796 C CA . TYR A 1 98 ? 4.754 -1.467 -11.314 1.00 95.19 98 TYR A CA 1
ATOM 797 C C . TYR A 1 98 ? 4.162 -1.711 -12.704 1.00 95.19 98 TYR A C 1
ATOM 799 O O . TYR A 1 98 ? 3.930 -2.855 -13.110 1.00 95.19 98 TYR A O 1
ATOM 807 N N . GLN A 1 99 ? 3.948 -0.631 -13.451 1.00 96.12 99 GLN A N 1
ATOM 808 C CA . GLN A 1 99 ? 3.563 -0.684 -14.854 1.00 96.12 99 GLN A CA 1
ATOM 809 C C . GLN A 1 99 ? 4.813 -0.873 -15.713 1.00 96.12 99 GLN A C 1
ATOM 811 O O . GLN A 1 99 ? 5.703 -0.028 -15.733 1.00 96.12 99 GLN A O 1
ATOM 816 N N . LYS A 1 100 ? 4.891 -1.987 -16.446 1.00 92.88 100 LYS A N 1
ATOM 817 C CA . LYS A 1 100 ? 6.027 -2.256 -17.335 1.00 92.88 100 LYS A CA 1
ATOM 818 C C . LYS A 1 100 ? 6.132 -1.169 -18.414 1.00 92.88 100 LYS A C 1
ATOM 820 O O . LYS A 1 100 ? 5.127 -0.808 -19.018 1.00 92.88 100 LYS A O 1
ATOM 825 N N . GLY A 1 101 ? 7.354 -0.718 -18.695 1.00 91.81 101 GLY A N 1
ATOM 826 C CA . GLY A 1 101 ? 7.629 0.299 -19.719 1.00 91.81 101 GLY A CA 1
ATOM 827 C C . GLY A 1 101 ? 7.709 1.734 -19.194 1.00 91.81 101 GLY A C 1
ATOM 828 O O . GLY A 1 101 ? 7.881 2.644 -19.996 1.00 91.81 101 GLY A O 1
ATOM 829 N N . THR A 1 102 ? 7.625 1.938 -17.877 1.00 94.38 102 THR A N 1
ATOM 830 C CA . THR A 1 102 ? 7.815 3.244 -17.226 1.00 94.38 102 THR A CA 1
ATOM 831 C C . THR A 1 102 ? 9.083 3.245 -16.366 1.00 94.38 102 THR A C 1
ATOM 833 O O . THR A 1 102 ? 9.544 2.190 -15.922 1.00 94.38 102 THR A O 1
ATOM 836 N N . GLY A 1 103 ? 9.662 4.424 -16.128 1.00 90.25 103 GLY A N 1
ATOM 837 C CA . GLY A 1 103 ? 10.833 4.587 -15.262 1.00 90.25 103 GLY A CA 1
ATOM 838 C C . GLY A 1 103 ? 12.064 3.773 -15.689 1.00 90.25 103 GLY A C 1
ATOM 839 O O . GLY A 1 103 ? 12.415 3.697 -16.868 1.00 90.25 103 GLY A O 1
ATOM 840 N N . ASN A 1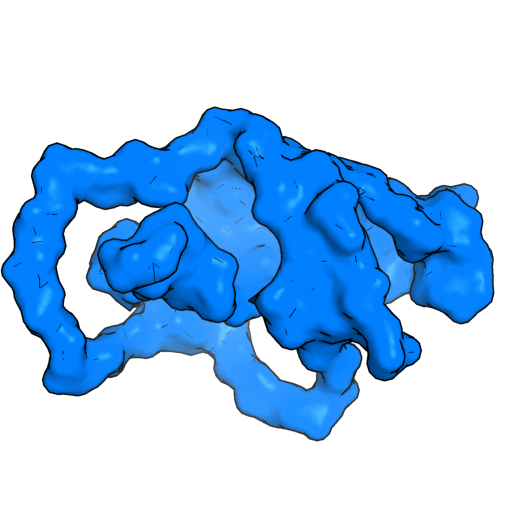 104 ? 12.762 3.187 -14.717 1.00 88.25 104 ASN A N 1
ATOM 841 C CA . ASN A 1 104 ? 14.018 2.478 -14.937 1.00 88.25 104 ASN A CA 1
ATOM 842 C C . ASN A 1 104 ? 13.772 1.047 -15.431 1.00 88.25 104 ASN A C 1
ATOM 844 O O . ASN A 1 104 ? 13.475 0.151 -14.642 1.00 88.25 104 ASN A O 1
ATOM 848 N N . SER A 1 105 ? 14.007 0.794 -16.717 1.00 89.94 105 SER A N 1
ATOM 849 C CA . SER A 1 105 ? 13.802 -0.517 -17.350 1.00 89.94 105 SER A CA 1
ATOM 850 C C . SER A 1 105 ? 14.630 -1.666 -16.758 1.00 89.94 105 SER A C 1
ATOM 852 O O . SER A 1 105 ? 14.256 -2.825 -16.921 1.00 89.94 105 SER A O 1
ATOM 854 N N . SER A 1 106 ? 15.745 -1.379 -16.076 1.00 88.06 106 SER A N 1
ATOM 855 C CA . SER A 1 106 ? 16.563 -2.410 -15.418 1.00 88.06 106 SER A CA 1
ATOM 856 C C . SER A 1 106 ? 15.971 -2.897 -14.090 1.00 88.06 106 SER A C 1
ATOM 858 O O . SER A 1 106 ? 16.293 -3.995 -13.641 1.00 88.06 106 SER A O 1
ATOM 860 N N . GLN A 1 107 ? 15.096 -2.099 -13.469 1.00 85.50 107 GLN A N 1
ATOM 861 C CA . GLN A 1 107 ? 14.465 -2.392 -12.178 1.00 85.50 107 GLN A CA 1
ATOM 862 C C . GLN A 1 107 ? 12.960 -2.646 -12.332 1.00 85.50 107 GLN A C 1
ATOM 864 O O . GLN A 1 107 ? 12.412 -3.564 -11.721 1.00 85.50 107 GLN A O 1
ATOM 869 N N . ASN A 1 108 ? 12.283 -1.884 -13.190 1.00 89.50 108 ASN A N 1
ATOM 870 C CA . ASN A 1 108 ? 10.869 -2.037 -13.486 1.00 89.50 108 ASN A CA 1
ATOM 871 C C . ASN A 1 108 ? 10.620 -3.178 -14.476 1.00 89.50 108 ASN A C 1
ATOM 873 O O . ASN A 1 108 ? 10.470 -3.004 -15.686 1.00 89.50 108 ASN A O 1
ATOM 877 N N . LEU A 1 109 ? 10.513 -4.375 -13.911 1.00 90.50 109 LEU A N 1
ATOM 878 C CA . LEU A 1 109 ? 10.131 -5.586 -14.635 1.00 90.50 109 LEU A CA 1
ATOM 879 C C . LEU A 1 109 ? 8.604 -5.813 -14.672 1.00 90.50 109 LEU A C 1
ATOM 881 O O . LEU A 1 109 ? 8.161 -6.905 -15.019 1.00 90.50 109 LEU A O 1
ATOM 885 N N . GLY A 1 110 ? 7.792 -4.814 -14.297 1.00 90.19 110 GLY A N 1
ATOM 886 C CA . GLY A 1 110 ? 6.337 -4.957 -14.143 1.00 90.19 110 GLY A CA 1
ATOM 887 C C . GLY A 1 110 ? 5.921 -5.834 -12.955 1.00 90.19 110 GLY A C 1
ATOM 888 O O . GLY A 1 110 ? 4.854 -6.450 -12.970 1.00 90.19 110 GLY A O 1
ATOM 889 N N . HIS A 1 111 ? 6.799 -5.960 -11.958 1.00 90.31 111 HIS A N 1
ATOM 890 C CA . HIS A 1 111 ? 6.607 -6.840 -10.812 1.00 90.31 111 HIS A CA 1
ATOM 891 C C . HIS A 1 111 ? 5.737 -6.188 -9.730 1.00 90.31 111 HIS A C 1
ATOM 893 O O . HIS A 1 111 ? 5.557 -4.968 -9.687 1.00 90.31 111 HIS A O 1
ATOM 899 N N . ALA A 1 112 ? 5.203 -7.032 -8.849 1.00 91.69 112 ALA A N 1
ATOM 900 C CA . ALA A 1 112 ? 4.471 -6.605 -7.670 1.00 91.69 112 ALA A CA 1
ATOM 901 C C . ALA A 1 112 ? 5.322 -6.758 -6.408 1.00 91.69 112 ALA A C 1
ATOM 903 O O . ALA A 1 112 ? 6.206 -7.612 -6.327 1.00 91.69 112 ALA A O 1
ATOM 904 N N . VAL A 1 113 ? 5.015 -5.927 -5.424 1.00 89.50 113 VAL A N 1
ATOM 905 C CA . VAL A 1 113 ? 5.694 -5.826 -4.142 1.00 89.50 113 VAL A CA 1
ATOM 906 C C . VAL A 1 113 ? 4.640 -5.763 -3.043 1.00 89.50 113 VAL A C 1
ATOM 908 O O . VAL A 1 113 ? 3.677 -5.001 -3.149 1.00 89.50 113 VAL A O 1
ATOM 911 N N . ILE A 1 114 ? 4.836 -6.543 -1.982 1.00 90.94 114 ILE A N 1
ATOM 912 C CA . ILE A 1 114 ? 3.987 -6.507 -0.791 1.00 90.94 114 ILE A CA 1
ATOM 913 C C . ILE A 1 114 ? 4.578 -5.534 0.228 1.00 90.94 114 ILE A C 1
ATOM 915 O O . ILE A 1 114 ? 5.780 -5.545 0.493 1.00 90.94 114 ILE A O 1
ATOM 919 N N . ILE A 1 115 ? 3.724 -4.683 0.787 1.00 90.19 115 ILE A N 1
ATOM 920 C CA . ILE A 1 115 ? 4.073 -3.704 1.814 1.00 90.19 115 ILE A CA 1
ATOM 921 C C . ILE A 1 115 ? 3.101 -3.899 2.973 1.00 90.19 115 ILE A C 1
ATOM 923 O O . ILE A 1 115 ? 1.894 -3.775 2.791 1.00 90.19 115 ILE A O 1
ATOM 927 N N . GLN A 1 116 ? 3.616 -4.201 4.157 1.00 92.19 116 GLN A N 1
ATOM 928 C CA . GLN A 1 116 ? 2.830 -4.444 5.365 1.00 92.19 116 GLN A CA 1
ATOM 929 C C . GLN A 1 116 ? 3.320 -3.501 6.453 1.00 92.19 116 GLN A C 1
ATOM 931 O O . GLN A 1 116 ? 4.505 -3.522 6.774 1.00 92.19 116 GLN A O 1
ATOM 936 N N . LEU A 1 117 ? 2.429 -2.657 6.972 1.00 92.25 117 LEU A N 1
ATOM 937 C CA . LEU A 1 117 ? 2.769 -1.594 7.915 1.00 92.25 117 LEU A CA 1
ATOM 938 C C . LEU A 1 117 ? 1.815 -1.590 9.094 1.00 92.25 117 LEU A C 1
ATOM 940 O O . LEU A 1 117 ? 0.615 -1.854 8.947 1.00 92.25 117 LEU A O 1
ATOM 944 N N . LYS A 1 118 ? 2.337 -1.210 10.251 1.00 92.69 118 LYS A N 1
ATOM 945 C CA . LYS A 1 118 ? 1.546 -0.954 11.453 1.00 92.69 118 LYS A CA 1
ATOM 946 C C . LYS A 1 118 ? 1.645 0.512 11.841 1.00 92.69 118 LYS A C 1
ATOM 948 O O . LYS A 1 118 ? 2.636 1.177 11.563 1.00 92.69 118 LYS A O 1
ATOM 953 N N . TRP A 1 119 ? 0.604 1.021 12.479 1.00 91.81 119 TRP A N 1
ATOM 954 C CA . TRP A 1 119 ? 0.641 2.354 13.056 1.00 91.81 119 TRP A CA 1
ATOM 955 C C . TRP A 1 119 ? 1.574 2.399 14.268 1.00 91.81 119 TRP A C 1
ATOM 957 O O . TRP A 1 119 ? 1.344 1.708 15.263 1.00 91.81 119 TRP A O 1
ATOM 967 N N . ASP A 1 120 ? 2.581 3.263 14.213 1.00 89.81 120 ASP A N 1
ATOM 968 C CA . ASP A 1 120 ? 3.408 3.634 15.352 1.00 89.81 120 ASP A CA 1
ATOM 969 C C . ASP A 1 120 ? 2.847 4.916 15.984 1.00 89.81 120 ASP A C 1
ATOM 971 O O . ASP A 1 120 ? 3.003 6.025 15.465 1.00 89.81 120 ASP A O 1
ATOM 975 N N . SER A 1 121 ? 2.203 4.777 17.146 1.00 86.12 121 SER A N 1
ATOM 976 C CA . SER A 1 121 ? 1.612 5.909 17.864 1.00 86.12 121 SER A CA 1
ATOM 977 C C . SER A 1 121 ? 2.637 6.864 18.483 1.00 86.12 121 SER A C 1
ATOM 979 O O . SER A 1 121 ? 2.273 7.987 18.822 1.00 86.12 121 SER A O 1
ATOM 981 N N . GLN A 1 122 ? 3.892 6.450 18.674 1.00 88.06 122 GLN A N 1
ATOM 982 C CA . GLN A 1 122 ? 4.946 7.335 19.179 1.00 88.06 122 GLN A CA 1
ATOM 983 C C . GLN A 1 122 ? 5.483 8.222 18.057 1.00 88.06 122 GLN A C 1
ATOM 985 O O . GLN A 1 122 ? 5.701 9.413 18.263 1.00 88.06 122 GLN A O 1
ATOM 990 N N . LYS A 1 123 ? 5.661 7.647 16.863 1.00 87.12 123 LYS A N 1
ATOM 991 C CA . LYS A 1 123 ? 6.171 8.359 15.683 1.00 87.12 123 LYS A CA 1
ATOM 992 C C . LYS A 1 123 ? 5.084 9.041 14.851 1.00 87.12 123 LYS A C 1
ATOM 994 O O . LYS A 1 123 ? 5.421 9.848 13.992 1.00 87.12 123 LYS A O 1
ATOM 999 N N . GLN A 1 124 ? 3.811 8.717 15.094 1.00 88.12 124 GLN A N 1
ATOM 1000 C CA . GLN A 1 124 ? 2.659 9.196 14.321 1.00 88.12 124 GLN A CA 1
ATOM 1001 C C . GLN A 1 124 ? 2.796 8.885 12.818 1.00 88.12 124 GLN A C 1
ATOM 1003 O O . GLN A 1 124 ? 2.520 9.725 11.963 1.00 88.12 124 GLN A O 1
ATOM 1008 N N . LEU A 1 125 ? 3.256 7.672 12.493 1.00 90.00 125 LEU A N 1
ATOM 1009 C CA . LEU A 1 125 ? 3.422 7.192 11.119 1.00 90.00 125 LEU A CA 1
ATOM 1010 C C . LEU A 1 125 ? 3.215 5.678 11.020 1.00 90.00 125 LEU A C 1
ATOM 1012 O O . LEU A 1 125 ? 3.206 4.974 12.027 1.00 90.00 125 LEU A O 1
ATOM 1016 N N . PHE A 1 126 ? 3.072 5.181 9.794 1.00 90.69 126 PHE A N 1
ATOM 1017 C CA . PHE A 1 126 ? 3.075 3.748 9.501 1.00 90.69 126 PHE A CA 1
ATOM 1018 C C . PHE A 1 126 ? 4.499 3.249 9.213 1.00 90.69 126 PHE A C 1
ATOM 1020 O O . PHE A 1 126 ? 5.164 3.803 8.328 1.00 90.69 126 PHE A O 1
ATOM 1027 N N . ASP A 1 127 ? 4.953 2.205 9.915 1.00 87.81 127 ASP A N 1
ATOM 1028 C CA . ASP A 1 127 ? 6.270 1.572 9.722 1.00 87.81 127 ASP A CA 1
ATOM 1029 C C . ASP A 1 127 ? 6.276 0.037 9.692 1.00 87.81 127 ASP A C 1
ATOM 1031 O O . ASP A 1 127 ? 5.253 -0.603 10.044 1.00 87.81 127 ASP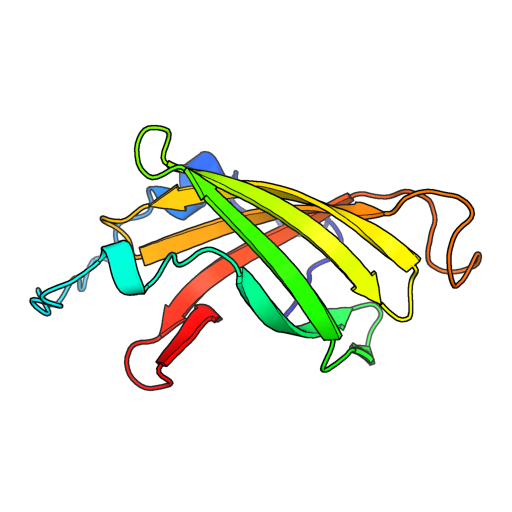 A O 1
#

pLDDT: mean 84.29, std 16.12, range [39.62, 98.62]

Radius of gyration: 14.91 Å; chains: 1; bounding box: 37×28×45 Å

Secondary structure (DSSP, 8-state):
-B---S-S-PPPHHHHHHPPPTT------S-HHHHT--EEEEEEEEETTEEEEEEEEEEEEETTTTEEEEEEE-SS-EEEEEEEEETTTTEEEEEEEEPTTSS-TTT-SS-EEEEEEEEETTTTEE-

Foldseek 3Di:
DEFDDPDDCDDPLVCQQPDADPPPPPPPPVCLPVLQDWDKDFDWYQDPNDIWDRFIWTWDADPVQQWIKIWGAGQLFTWIKTWGHDSVQQKIKIKIFHDQPGHDNVRRPRDITIDIWHQDPVVRDTD

Sequence (127 aa):
MWVQPNNTSQPSNITFVNEIDSISNKTNVDNLDSLFSSGQWMSRYFQYKQWHGPHLFSLFFNHKQQKVTGSGEDNIGEFSIDGIYSLNTRRIALTKKYQKGTGNSSQNLGHAVIIQLKWDSQKQLFD

Organism: NCBI:txid433720